Protein AF-A0A524DVN5-F1 (afdb_monomer)

Foldseek 3Di:
DDPQDDLVRVVVLLVVLLVVLVVVLVVLLVVLVPQDLVQAAEDPPLPVLLVVLLVVLVVLLVVLVVLLVPQCLPDDGPSNSVSLNSLSVSLQSLSVSLSSSSRHPPVCNVVSSVSSSVSSVVSSVVSVVSSVVSSVVVVVVPD

pLDDT: mean 84.51, std 12.03, range [37.34, 96.31]

Secondary structure (DSSP, 8-state):
-PPPPPHHHHHHHHHHHHHHHHHHHHHHHHHHHHS-GGGS---S-HHHHHHHHHHHHHHHHHHHHHHIIIIITT--THHHHHHHHHHHHHHHHHHHHHHHHHHH-TTTHHHHHHHHHHHHHHHHHHHHHHHHHHHHHHHHHH-

Radius of gyration: 17.84 Å; Cα contacts (8 Å, |Δi|>4): 156; chains: 1; bounding box: 49×26×55 Å

Mean predicted aligned error: 6.56 Å

Solvent-accessible surface area (backbone atoms only — not comparable to full-atom values): 7676 Å² total; per-residue (Å²): 135,81,78,82,72,53,67,70,56,46,54,53,52,50,50,51,51,51,52,52,56,58,56,46,53,59,52,54,51,54,52,54,70,68,56,56,80,86,72,36,48,84,58,96,57,32,65,64,54,44,64,56,45,57,64,45,31,64,47,33,47,52,48,41,53,51,46,41,68,72,46,49,76,77,40,59,72,76,47,39,54,57,49,50,52,51,37,51,52,40,13,46,44,18,42,54,46,13,44,53,28,51,43,36,18,83,86,54,19,69,58,37,38,51,48,11,50,51,45,17,51,52,26,43,53,52,48,52,52,56,50,51,54,51,52,53,53,52,53,72,74,77,108

Sequence (143 aa):
MGSAMSESEISRKVRYLEVFFFLYLPIIFLFILSIPEEDVIRTTSPTLFSLVLIPLMPFELFLIYVFKRMLLEDAEGRNIIGVAALMYVLAVAPSIYAFLISVLDSFMRYAGVTLGFVFSLVGFIYVRISLSEQIQNSELTYG

Structure (mmCIF, N/CA/C/O backbone):
data_AF-A0A524DVN5-F1
#
_entry.id   AF-A0A524DVN5-F1
#
loop_
_atom_site.group_PDB
_atom_site.id
_atom_site.type_symbol
_atom_site.label_atom_id
_atom_site.label_alt_id
_atom_site.label_comp_id
_atom_site.label_asym_id
_atom_site.label_entity_id
_atom_site.label_seq_id
_atom_site.pdbx_PDB_ins_code
_atom_site.Cartn_x
_atom_site.Cartn_y
_atom_site.Cartn_z
_atom_site.occupancy
_atom_site.B_iso_or_equiv
_atom_site.auth_seq_id
_atom_site.auth_comp_id
_atom_site.auth_asym_id
_atom_site.auth_atom_id
_atom_site.pdbx_PDB_model_num
ATOM 1 N N . MET A 1 1 ? -33.855 -3.288 9.981 1.00 37.34 1 MET A N 1
ATOM 2 C CA . MET A 1 1 ? -33.040 -3.012 11.184 1.00 37.34 1 MET A CA 1
ATOM 3 C C . MET A 1 1 ? -31.808 -3.899 11.113 1.00 37.34 1 MET A C 1
ATOM 5 O O . MET A 1 1 ? -31.936 -5.103 11.275 1.00 37.34 1 MET A O 1
ATOM 9 N N . GLY A 1 2 ? -30.653 -3.355 10.722 1.00 45.72 2 GLY A N 1
ATOM 10 C CA . GLY A 1 2 ? -29.409 -4.131 10.692 1.00 45.72 2 GLY A CA 1
ATOM 11 C C . GLY A 1 2 ? -28.873 -4.267 12.112 1.00 45.72 2 GLY A C 1
ATOM 12 O O . GLY A 1 2 ? -28.731 -3.249 12.780 1.00 45.72 2 GLY A O 1
ATOM 13 N N . SER A 1 3 ? -28.602 -5.490 12.576 1.00 50.72 3 SER A N 1
ATOM 14 C CA . SER A 1 3 ? -27.997 -5.724 13.892 1.00 50.72 3 SER A CA 1
ATOM 15 C C . SER A 1 3 ? -26.713 -4.905 14.030 1.00 50.72 3 SER A C 1
ATOM 17 O O . SER A 1 3 ? -25.856 -4.937 13.142 1.00 50.72 3 SER A O 1
ATOM 19 N N . ALA A 1 4 ? -26.576 -4.126 15.102 1.00 60.09 4 ALA A N 1
ATOM 20 C CA . ALA A 1 4 ? -25.291 -3.518 15.423 1.00 60.09 4 ALA A CA 1
ATOM 21 C C . ALA A 1 4 ? -24.262 -4.657 15.521 1.00 60.09 4 ALA A C 1
ATOM 23 O O . ALA A 1 4 ? -24.501 -5.656 16.196 1.00 60.09 4 ALA A O 1
ATOM 24 N N . MET A 1 5 ? -23.200 -4.568 14.722 1.00 67.56 5 MET A N 1
ATOM 25 C CA . MET A 1 5 ? -22.163 -5.598 14.673 1.00 67.56 5 MET A CA 1
ATOM 26 C C . MET A 1 5 ? -21.371 -5.512 15.978 1.00 67.56 5 MET A C 1
ATOM 28 O O . MET A 1 5 ? -21.065 -4.395 16.395 1.00 67.56 5 MET A O 1
ATOM 32 N N . SER A 1 6 ? -21.053 -6.637 16.622 1.00 76.56 6 SER A N 1
ATOM 33 C CA . SER A 1 6 ? -20.298 -6.575 17.879 1.00 76.56 6 SER A CA 1
ATOM 34 C C . SER A 1 6 ? -18.859 -6.111 17.626 1.00 76.56 6 SER A C 1
ATOM 36 O O . SER A 1 6 ? -18.289 -6.357 16.560 1.00 76.56 6 SER A O 1
ATOM 38 N N . GLU A 1 7 ? -18.234 -5.472 18.613 1.00 73.31 7 GLU A N 1
ATOM 39 C CA . GLU A 1 7 ? -16.836 -5.015 18.523 1.00 73.31 7 GLU A CA 1
ATOM 40 C C . GLU A 1 7 ? -15.866 -6.165 18.219 1.00 73.31 7 GLU A C 1
ATOM 42 O O . GLU A 1 7 ? -14.973 -6.043 17.377 1.00 73.31 7 GLU A O 1
ATOM 47 N N . SER A 1 8 ? -16.123 -7.342 18.795 1.00 79.00 8 SER A N 1
ATOM 48 C CA . SER A 1 8 ? -15.383 -8.571 18.495 1.00 79.00 8 SER A CA 1
ATOM 49 C C . SER A 1 8 ? -15.484 -8.992 17.021 1.00 79.00 8 SER A C 1
ATOM 51 O O . SER A 1 8 ? -14.515 -9.498 16.448 1.00 79.00 8 SER A O 1
ATOM 53 N N . GLU A 1 9 ? -16.623 -8.753 16.363 1.00 83.25 9 GLU A N 1
ATOM 54 C CA . GLU A 1 9 ? -16.785 -9.000 14.930 1.00 83.25 9 GLU A CA 1
ATOM 55 C C . GLU A 1 9 ? -16.057 -7.957 14.076 1.00 83.25 9 GLU A C 1
ATOM 57 O O . GLU A 1 9 ? -15.528 -8.317 13.019 1.00 83.25 9 GLU A O 1
ATOM 62 N N . ILE A 1 10 ? -16.005 -6.694 14.515 1.00 81.38 10 ILE A N 1
ATOM 63 C CA . ILE A 1 10 ? -15.261 -5.616 13.841 1.00 81.38 10 ILE A CA 1
ATOM 64 C C . ILE A 1 10 ? -13.767 -5.930 13.873 1.00 81.38 10 ILE A C 1
ATOM 66 O O . ILE A 1 10 ? -13.145 -6.024 12.815 1.00 81.38 10 ILE A O 1
ATOM 70 N N . SER A 1 11 ? -13.222 -6.194 15.063 1.00 84.19 11 SER A N 1
ATOM 71 C CA . SER A 1 11 ? -11.811 -6.537 15.264 1.00 84.19 11 SER A CA 1
ATOM 72 C C . SER A 1 11 ? -11.397 -7.752 14.427 1.00 84.19 11 SER A C 1
ATOM 74 O O . SER A 1 11 ? -10.399 -7.718 13.701 1.00 84.19 11 SER A O 1
ATOM 76 N N . ARG A 1 12 ? -12.226 -8.808 14.402 1.00 87.75 12 ARG A N 1
ATOM 77 C CA . ARG A 1 12 ? -11.975 -9.993 13.569 1.00 87.75 12 ARG A CA 1
ATOM 78 C C . ARG A 1 12 ? -11.929 -9.660 12.073 1.00 87.75 12 ARG A C 1
ATOM 80 O O . ARG A 1 12 ? -11.050 -10.156 11.372 1.00 87.75 12 ARG A O 1
ATOM 87 N N . LYS A 1 13 ? -12.856 -8.839 11.569 1.00 88.44 13 LYS A N 1
ATOM 88 C CA . LYS A 1 13 ? -12.882 -8.449 10.148 1.00 88.44 13 LYS A CA 1
ATOM 89 C C . LYS A 1 13 ? -11.702 -7.559 9.768 1.00 88.44 13 LYS A C 1
ATOM 91 O O . LYS A 1 13 ? -11.114 -7.782 8.714 1.00 88.44 13 LYS A O 1
ATOM 96 N N . VAL A 1 14 ? -11.327 -6.610 10.625 1.00 87.75 14 VAL A N 1
ATOM 97 C CA . VAL A 1 14 ? -10.130 -5.779 10.424 1.00 87.75 14 VAL A CA 1
ATOM 98 C C . VAL A 1 14 ? -8.879 -6.654 10.368 1.00 87.75 14 VAL A C 1
ATOM 100 O O . VAL A 1 14 ? -8.084 -6.515 9.443 1.00 87.75 14 VAL A O 1
ATOM 103 N N . ARG A 1 15 ? -8.755 -7.640 11.264 1.00 89.81 15 ARG A N 1
ATOM 104 C CA . ARG A 1 15 ? -7.645 -8.602 11.237 1.00 89.81 15 ARG A CA 1
ATOM 105 C C . ARG A 1 15 ? -7.614 -9.438 9.953 1.00 89.81 15 ARG A C 1
ATOM 107 O O . ARG A 1 15 ? -6.536 -9.717 9.440 1.00 89.81 15 ARG A O 1
ATOM 114 N N . TYR A 1 16 ? -8.765 -9.834 9.404 1.00 91.75 16 TYR A N 1
ATOM 115 C CA . TYR A 1 16 ? -8.789 -10.524 8.108 1.00 91.75 16 TYR A CA 1
ATOM 116 C C . TYR A 1 16 ? -8.311 -9.635 6.957 1.00 91.75 16 TYR A C 1
ATOM 118 O O . TYR A 1 16 ? -7.577 -10.125 6.101 1.00 91.75 16 TYR A O 1
ATOM 126 N N . LEU A 1 17 ? -8.680 -8.349 6.947 1.00 90.88 17 LEU A N 1
ATOM 127 C CA . LEU A 1 17 ? -8.151 -7.390 5.972 1.00 90.88 17 LEU A CA 1
ATOM 128 C C . LEU A 1 17 ? -6.634 -7.252 6.124 1.00 90.88 17 LEU A C 1
ATOM 130 O O . LEU A 1 17 ? -5.914 -7.398 5.141 1.00 90.88 17 LEU A O 1
ATOM 134 N N . GLU A 1 18 ? -6.147 -7.059 7.351 1.00 90.19 18 GLU A N 1
ATOM 135 C CA . GLU A 1 18 ? -4.716 -6.965 7.648 1.00 90.19 18 GLU A CA 1
ATOM 136 C C . GLU A 1 18 ? -3.950 -8.168 7.085 1.00 90.19 18 GLU A C 1
ATOM 138 O O . GLU A 1 18 ? -2.992 -7.993 6.336 1.00 90.19 18 GLU A O 1
ATOM 143 N N . VAL A 1 19 ? -4.401 -9.391 7.380 1.00 93.00 19 VAL A N 1
ATOM 144 C CA . VAL A 1 19 ? -3.759 -10.620 6.891 1.00 93.00 19 VAL A CA 1
ATOM 145 C C . VAL A 1 19 ? -3.822 -10.719 5.367 1.00 93.00 19 VAL A C 1
ATOM 147 O O . VAL A 1 19 ? -2.825 -11.069 4.740 1.00 93.00 19 VAL A O 1
ATOM 150 N N . PHE A 1 20 ? -4.965 -10.399 4.756 1.00 92.25 20 PHE A N 1
ATOM 151 C CA . PHE A 1 20 ? -5.124 -10.440 3.303 1.00 92.25 20 PHE A CA 1
ATOM 152 C C . PHE A 1 20 ? -4.129 -9.507 2.599 1.00 92.25 20 PHE A C 1
ATOM 154 O O . PHE A 1 20 ? -3.383 -9.944 1.722 1.00 92.25 20 PHE A O 1
ATOM 161 N N . PHE A 1 2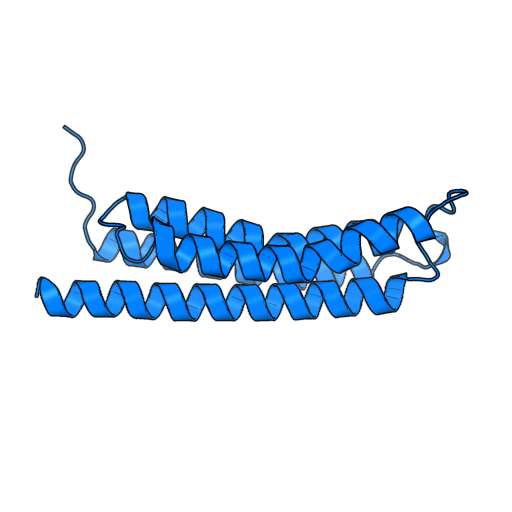1 ? -4.065 -8.242 3.018 1.00 90.06 21 PHE A N 1
ATOM 162 C CA . PHE A 1 21 ? -3.162 -7.259 2.417 1.00 90.06 21 PHE A CA 1
ATOM 163 C C . PHE A 1 21 ? -1.691 -7.515 2.776 1.00 90.06 21 PHE A C 1
ATOM 165 O O . PHE A 1 21 ? -0.810 -7.272 1.950 1.00 90.06 21 PHE A O 1
ATOM 172 N N . PHE A 1 22 ? -1.416 -8.081 3.956 1.00 90.38 22 PHE A N 1
ATOM 173 C CA . PHE A 1 22 ? -0.075 -8.528 4.327 1.00 90.38 22 PHE A CA 1
ATOM 174 C C . PHE A 1 22 ? 0.428 -9.647 3.419 1.00 90.38 22 PHE A C 1
ATOM 176 O O . PHE A 1 22 ? 1.587 -9.621 3.029 1.00 90.38 22 PHE A O 1
ATOM 183 N N . LEU A 1 23 ? -0.423 -10.619 3.071 1.00 91.00 23 LEU A N 1
ATOM 184 C CA . LEU A 1 23 ? -0.066 -11.707 2.155 1.00 91.00 23 LEU A CA 1
ATOM 185 C C . LEU A 1 23 ? 0.035 -11.231 0.704 1.00 91.00 23 LEU A C 1
ATOM 187 O O . LEU A 1 23 ? 0.873 -11.730 -0.043 1.00 91.00 23 LEU A O 1
ATOM 191 N N . TYR A 1 24 ? -0.777 -10.251 0.308 1.00 89.94 24 TYR A N 1
ATOM 192 C CA . TYR A 1 24 ? -0.736 -9.673 -1.034 1.00 89.94 24 TYR A CA 1
ATOM 193 C C . TYR A 1 24 ? 0.638 -9.071 -1.371 1.00 89.94 24 TYR A C 1
ATOM 195 O O . TYR A 1 24 ? 1.176 -9.331 -2.447 1.00 89.94 24 TYR A O 1
ATOM 203 N N . LEU A 1 25 ? 1.233 -8.312 -0.444 1.00 87.88 25 LEU A N 1
ATOM 204 C CA . LEU A 1 25 ? 2.504 -7.607 -0.649 1.00 87.88 25 LEU A CA 1
ATOM 205 C C . LEU A 1 25 ? 3.694 -8.491 -1.073 1.00 87.88 25 LEU A C 1
ATOM 207 O O . LEU A 1 25 ? 4.317 -8.194 -2.095 1.00 87.88 25 LEU A O 1
ATOM 211 N N . PRO A 1 26 ? 4.046 -9.571 -0.352 1.00 87.50 26 PRO A N 1
ATOM 212 C CA . PRO A 1 26 ? 5.117 -10.460 -0.771 1.00 87.50 26 PRO A CA 1
ATOM 213 C C . PRO A 1 26 ? 4.757 -11.210 -2.055 1.00 87.50 26 PRO A C 1
ATOM 215 O O . PRO A 1 26 ? 5.641 -11.425 -2.875 1.00 87.50 26 PRO A O 1
ATOM 218 N N . ILE A 1 27 ? 3.485 -11.567 -2.278 1.00 89.69 27 ILE A N 1
ATOM 219 C CA . ILE A 1 27 ? 3.064 -12.262 -3.505 1.00 89.69 27 ILE A CA 1
ATOM 220 C C . ILE A 1 27 ? 3.308 -11.384 -4.734 1.00 89.69 27 ILE A C 1
ATOM 222 O O . ILE A 1 27 ? 3.947 -11.837 -5.685 1.00 89.69 27 ILE A O 1
ATOM 226 N N . ILE A 1 28 ? 2.854 -10.126 -4.717 1.00 88.62 28 ILE A N 1
ATOM 227 C CA . ILE A 1 28 ? 3.063 -9.225 -5.857 1.00 88.62 28 ILE A CA 1
ATOM 228 C C . ILE A 1 28 ? 4.545 -8.905 -6.056 1.00 88.62 28 ILE A C 1
ATOM 230 O O . ILE A 1 28 ? 5.016 -8.853 -7.188 1.00 88.62 28 ILE A O 1
ATOM 234 N N . PHE A 1 29 ? 5.310 -8.769 -4.972 1.00 86.88 29 PHE A N 1
ATOM 235 C CA . PHE A 1 29 ? 6.745 -8.522 -5.064 1.00 86.88 29 PHE A CA 1
ATOM 236 C C . PHE A 1 29 ? 7.505 -9.711 -5.671 1.00 86.88 29 PHE A C 1
ATOM 238 O O . PHE A 1 29 ? 8.326 -9.526 -6.567 1.00 86.88 29 PHE A O 1
ATOM 245 N N . LEU A 1 30 ? 7.195 -10.940 -5.249 1.00 88.75 30 LEU A N 1
ATOM 246 C CA . LEU A 1 30 ? 7.760 -12.152 -5.848 1.00 88.75 30 LEU A CA 1
ATOM 247 C C . LEU A 1 30 ? 7.389 -12.270 -7.329 1.00 88.75 30 LEU A C 1
ATOM 249 O O . LEU A 1 30 ? 8.236 -12.636 -8.143 1.00 88.75 30 LEU A O 1
ATOM 253 N N . PHE A 1 31 ? 6.157 -11.904 -7.691 1.00 88.19 31 PHE A N 1
ATOM 254 C CA . PHE A 1 31 ? 5.729 -11.869 -9.086 1.00 88.19 31 PHE A CA 1
ATOM 255 C C . PHE A 1 31 ? 6.557 -10.869 -9.905 1.00 88.19 31 PHE A C 1
ATOM 257 O O . PHE A 1 31 ? 7.085 -11.236 -10.949 1.00 88.19 31 PHE A O 1
ATOM 264 N N . ILE A 1 32 ? 6.769 -9.649 -9.401 1.00 86.69 32 ILE A N 1
ATOM 265 C CA . ILE A 1 32 ? 7.608 -8.622 -10.044 1.00 86.69 32 ILE A CA 1
ATOM 266 C C . ILE A 1 32 ? 9.043 -9.114 -10.290 1.00 86.69 32 ILE A C 1
ATOM 268 O O . ILE A 1 32 ? 9.619 -8.855 -11.352 1.00 86.69 32 ILE A O 1
ATOM 272 N N . LEU A 1 33 ? 9.633 -9.809 -9.314 1.00 84.81 33 LEU A N 1
ATOM 273 C CA . LEU A 1 33 ? 10.990 -10.353 -9.426 1.00 84.81 33 LEU A CA 1
ATOM 274 C C . LEU A 1 33 ? 11.087 -11.516 -10.419 1.00 84.81 33 LEU A C 1
ATOM 276 O O . LEU A 1 33 ? 12.160 -11.754 -10.964 1.00 84.81 33 LEU A O 1
ATOM 280 N N . SER A 1 34 ? 9.982 -12.221 -10.668 1.00 87.19 34 SER A N 1
ATOM 281 C CA . SER A 1 34 ? 9.940 -13.340 -11.614 1.00 87.19 34 SER A CA 1
ATOM 282 C C . SER A 1 34 ? 9.937 -12.914 -13.086 1.00 87.19 34 SER A C 1
ATOM 284 O O . SER A 1 34 ? 10.151 -13.755 -13.953 1.00 87.19 34 SER A O 1
ATOM 286 N N . ILE A 1 35 ? 9.718 -11.626 -13.375 1.00 83.88 35 ILE A N 1
ATOM 287 C CA . ILE A 1 35 ? 9.654 -11.094 -14.743 1.00 83.88 35 ILE A CA 1
ATOM 288 C C . ILE A 1 35 ? 11.086 -10.919 -15.270 1.00 83.88 35 ILE A C 1
ATOM 290 O O . ILE A 1 35 ? 11.809 -10.056 -14.761 1.00 83.88 35 ILE A O 1
ATOM 294 N N . PRO A 1 36 ? 11.545 -11.679 -16.272 1.00 80.50 36 PRO A N 1
ATOM 295 C CA . PRO A 1 36 ? 12.885 -11.486 -16.810 1.00 80.50 36 PRO A CA 1
ATOM 296 C C . PRO A 1 36 ? 12.976 -10.136 -17.546 1.00 80.50 36 PRO A C 1
ATOM 298 O O . PRO A 1 36 ? 11.979 -9.575 -17.996 1.00 80.50 36 PRO A O 1
ATOM 301 N N . GLU A 1 37 ? 14.172 -9.547 -17.627 1.00 72.56 37 GLU A N 1
ATOM 302 C CA . GLU A 1 37 ? 14.358 -8.227 -18.264 1.00 72.56 37 GLU A CA 1
ATOM 303 C C . GLU A 1 37 ? 14.017 -8.216 -19.761 1.00 72.56 37 GLU A C 1
ATOM 305 O O . GLU A 1 37 ? 13.675 -7.170 -20.314 1.00 72.56 37 GLU A O 1
ATOM 310 N N . GLU A 1 38 ? 14.102 -9.372 -20.411 1.00 75.38 38 GLU A N 1
ATOM 311 C CA . GLU A 1 38 ? 13.768 -9.555 -21.824 1.00 75.38 38 GLU A CA 1
ATOM 312 C C . GLU A 1 38 ? 12.268 -9.413 -22.120 1.00 75.38 38 GLU A C 1
ATOM 314 O O . GLU A 1 38 ? 11.913 -8.982 -23.216 1.00 75.38 38 GLU A O 1
ATOM 319 N N . ASP A 1 39 ? 11.411 -9.650 -21.123 1.00 73.00 39 ASP A N 1
ATOM 320 C CA . ASP A 1 39 ? 9.950 -9.548 -21.234 1.00 73.00 39 ASP A CA 1
ATOM 321 C C . ASP A 1 39 ? 9.418 -8.127 -20.963 1.00 73.00 39 ASP A C 1
ATOM 323 O O . ASP A 1 39 ? 8.210 -7.881 -21.000 1.00 73.00 39 ASP A O 1
ATOM 327 N N . VAL A 1 40 ? 10.304 -7.161 -20.691 1.00 74.06 40 VAL A N 1
ATOM 328 C CA . VAL A 1 40 ? 9.922 -5.761 -20.459 1.00 74.06 40 VAL A CA 1
ATOM 329 C C . VAL A 1 40 ? 9.479 -5.122 -21.777 1.00 74.06 40 VAL A C 1
ATOM 331 O O . VAL A 1 40 ? 10.241 -5.047 -22.745 1.00 74.06 40 VAL A O 1
ATOM 334 N N . ILE A 1 41 ? 8.249 -4.601 -21.808 1.00 72.00 41 ILE A N 1
ATOM 335 C CA . ILE A 1 41 ? 7.673 -3.959 -22.992 1.00 72.00 41 ILE A CA 1
ATOM 336 C C . ILE A 1 41 ? 8.397 -2.633 -23.228 1.00 72.00 41 ILE A C 1
ATOM 338 O O . ILE A 1 41 ? 8.120 -1.621 -22.586 1.00 72.00 41 ILE A O 1
ATOM 342 N N . ARG A 1 42 ? 9.312 -2.613 -24.200 1.00 63.16 42 ARG A N 1
ATOM 343 C CA . ARG A 1 42 ? 10.041 -1.402 -24.596 1.00 63.16 42 ARG A CA 1
ATOM 344 C C . ARG A 1 42 ? 9.133 -0.483 -25.411 1.00 63.16 42 ARG A C 1
ATOM 346 O O . ARG A 1 42 ? 9.129 -0.520 -26.639 1.00 63.16 42 ARG A O 1
ATOM 353 N N . THR A 1 43 ? 8.334 0.331 -24.727 1.00 61.12 43 THR A N 1
ATOM 354 C CA . THR A 1 43 ? 7.601 1.431 -25.373 1.00 61.12 43 THR A CA 1
ATOM 355 C C . THR A 1 43 ? 8.536 2.616 -25.635 1.00 61.12 43 THR A C 1
ATOM 357 O O . THR A 1 43 ? 9.655 2.665 -25.132 1.00 61.12 43 THR A O 1
ATOM 360 N N . THR A 1 44 ? 8.110 3.573 -26.456 1.00 54.84 44 THR A N 1
ATOM 361 C CA . THR A 1 44 ? 8.918 4.739 -26.858 1.00 54.84 44 THR A CA 1
ATOM 362 C C . THR A 1 44 ? 8.927 5.869 -25.817 1.00 54.84 44 THR A C 1
ATOM 364 O O . THR A 1 44 ? 9.724 6.794 -25.945 1.00 54.84 44 THR A O 1
ATOM 367 N N . SER A 1 45 ? 8.095 5.797 -24.765 1.00 64.94 45 SER A N 1
ATOM 368 C CA . SER A 1 45 ? 8.091 6.757 -23.643 1.00 64.94 45 SER A CA 1
ATOM 369 C C . SER A 1 45 ? 7.949 6.141 -22.227 1.00 64.94 45 SER A C 1
ATOM 371 O O . SER A 1 45 ? 7.186 6.681 -21.418 1.00 64.94 45 SER A O 1
ATOM 373 N N . PRO A 1 46 ? 8.654 5.050 -21.865 1.00 66.06 46 PRO A N 1
ATOM 374 C CA . PRO A 1 46 ? 8.501 4.391 -20.562 1.00 66.06 46 PRO A CA 1
ATOM 375 C C . PRO A 1 46 ? 8.839 5.315 -19.392 1.00 66.06 46 PRO A C 1
ATOM 377 O O . PRO A 1 46 ? 8.183 5.316 -18.355 1.00 66.06 46 PRO A O 1
ATOM 380 N N . THR A 1 47 ? 9.829 6.179 -19.609 1.00 76.31 47 THR A N 1
ATOM 381 C CA . THR A 1 47 ? 10.375 7.065 -18.585 1.00 76.31 47 THR A CA 1
ATOM 382 C C . THR A 1 47 ? 9.368 8.122 -18.142 1.00 76.31 47 THR A C 1
ATOM 384 O O . THR A 1 47 ? 9.292 8.425 -16.956 1.00 76.31 47 THR A O 1
ATOM 387 N N . LEU A 1 48 ? 8.539 8.650 -19.053 1.00 81.50 48 LEU A N 1
ATOM 388 C CA . LEU A 1 48 ? 7.482 9.605 -18.689 1.00 81.50 48 LEU A CA 1
ATOM 389 C C . LEU A 1 48 ? 6.413 8.952 -17.809 1.00 81.50 48 LEU A C 1
ATOM 391 O O . LEU A 1 48 ? 5.925 9.579 -16.874 1.00 81.50 48 LEU A O 1
ATOM 395 N N . PHE A 1 49 ? 6.082 7.689 -18.077 1.00 83.06 49 PHE A N 1
ATOM 396 C CA . PHE A 1 49 ? 5.116 6.938 -17.283 1.00 83.06 49 PHE A CA 1
ATOM 397 C C . PHE A 1 49 ? 5.628 6.704 -15.853 1.00 83.06 49 PHE A C 1
ATOM 399 O O . PHE A 1 49 ? 4.939 7.028 -14.884 1.00 83.06 49 PHE A O 1
ATOM 406 N N . SER A 1 50 ? 6.875 6.250 -15.708 1.00 87.06 50 SER A N 1
ATOM 407 C CA . SER A 1 50 ? 7.522 6.076 -14.401 1.00 87.06 50 SER A CA 1
ATOM 408 C C . SER A 1 50 ? 7.644 7.388 -13.621 1.00 87.06 50 SER A C 1
ATOM 410 O O . SER A 1 50 ? 7.429 7.406 -12.409 1.00 87.06 50 SER A O 1
ATOM 412 N N . LEU A 1 51 ? 7.934 8.501 -14.304 1.00 87.75 51 LEU A N 1
ATOM 413 C CA . LEU A 1 51 ? 8.009 9.832 -13.690 1.00 87.75 51 LEU A CA 1
ATOM 414 C C . LEU A 1 51 ? 6.666 10.322 -13.134 1.00 87.75 51 LEU A C 1
ATOM 416 O O . LEU A 1 51 ? 6.670 11.155 -12.233 1.00 87.75 51 LEU A O 1
ATOM 420 N N . VAL A 1 52 ? 5.537 9.810 -13.632 1.00 90.69 52 VAL A N 1
ATOM 421 C CA . VAL A 1 52 ? 4.207 10.091 -13.071 1.00 90.69 52 VAL A CA 1
ATOM 422 C C . VAL A 1 52 ? 3.896 9.157 -11.905 1.00 90.69 52 VAL A C 1
ATOM 424 O O . VAL A 1 52 ? 3.404 9.609 -10.875 1.00 90.69 52 VAL A O 1
ATOM 427 N N . LEU A 1 53 ? 4.204 7.865 -12.032 1.00 92.75 53 LEU A N 1
ATOM 428 C CA . LEU A 1 53 ? 3.861 6.875 -11.010 1.00 92.75 53 LEU A CA 1
ATOM 429 C C . LEU A 1 53 ? 4.697 6.985 -9.731 1.00 92.75 53 LEU A C 1
ATOM 431 O O . LEU A 1 53 ? 4.170 6.773 -8.641 1.00 92.75 53 LEU A O 1
ATOM 435 N N . ILE A 1 54 ? 5.985 7.321 -9.835 1.00 92.25 54 ILE A N 1
ATOM 436 C CA . ILE A 1 54 ? 6.866 7.407 -8.661 1.00 92.25 54 ILE A CA 1
ATOM 437 C C . ILE A 1 54 ? 6.378 8.478 -7.665 1.00 92.25 54 ILE A C 1
ATOM 439 O O . ILE A 1 54 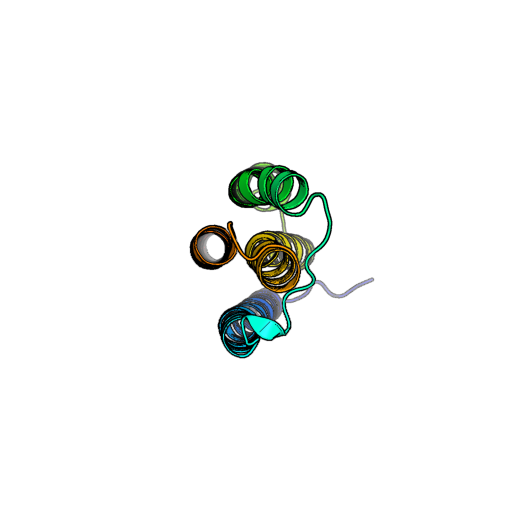? 6.263 8.152 -6.485 1.00 92.25 54 ILE A O 1
ATOM 443 N N . PRO A 1 55 ? 6.028 9.713 -8.082 1.00 93.88 55 PRO A N 1
ATOM 444 C CA . PRO A 1 55 ? 5.437 10.709 -7.185 1.00 93.88 55 PRO A CA 1
ATOM 445 C C . PRO A 1 55 ? 4.072 10.325 -6.604 1.00 93.88 55 PRO A C 1
ATOM 447 O O . PRO A 1 55 ? 3.720 10.821 -5.534 1.00 93.88 55 PRO A O 1
ATOM 450 N N . LEU A 1 56 ? 3.305 9.445 -7.260 1.00 95.19 56 LEU A N 1
ATOM 451 C CA . LEU A 1 56 ? 2.036 8.971 -6.704 1.00 95.19 56 LEU A CA 1
ATOM 452 C C . LEU A 1 56 ? 2.249 8.066 -5.485 1.00 95.19 56 LEU A C 1
ATOM 454 O O . LEU A 1 56 ? 1.442 8.103 -4.567 1.00 95.19 56 LEU A O 1
ATOM 458 N N . MET A 1 57 ? 3.359 7.326 -5.398 1.00 95.38 57 MET A N 1
ATOM 459 C CA . MET A 1 57 ? 3.646 6.448 -4.252 1.00 95.38 57 MET A CA 1
ATOM 460 C C . MET A 1 57 ? 3.629 7.172 -2.883 1.00 95.38 57 MET A C 1
ATOM 462 O O . MET A 1 57 ? 2.908 6.720 -1.992 1.00 95.38 57 MET A O 1
ATOM 466 N N . PRO A 1 58 ? 4.355 8.293 -2.668 1.00 94.06 58 PRO A N 1
ATOM 467 C CA . PRO A 1 58 ? 4.239 9.066 -1.431 1.00 94.06 58 PRO A CA 1
ATOM 468 C C . PRO A 1 58 ? 2.897 9.800 -1.307 1.00 94.06 58 PRO A C 1
ATOM 470 O O . PRO A 1 58 ? 2.460 10.077 -0.190 1.00 94.06 58 PRO A O 1
ATOM 473 N N . PHE A 1 59 ? 2.226 10.107 -2.422 1.00 95.31 59 PHE A N 1
ATOM 474 C CA . PHE A 1 59 ? 0.893 10.707 -2.389 1.00 95.31 59 PHE A CA 1
ATOM 475 C C . PHE A 1 59 ? -0.150 9.748 -1.796 1.00 95.31 59 PHE A C 1
ATOM 477 O O . PHE A 1 59 ? -0.977 10.185 -1.000 1.00 95.31 59 PHE A O 1
ATOM 484 N N . GLU A 1 60 ? -0.061 8.443 -2.069 1.00 94.62 60 GLU A N 1
ATOM 485 C CA . GLU A 1 60 ? -0.926 7.443 -1.423 1.00 94.62 60 GLU A CA 1
ATOM 486 C C . GLU A 1 60 ? -0.766 7.454 0.103 1.00 94.62 60 GLU A C 1
ATOM 488 O O . GLU A 1 60 ? -1.755 7.420 0.833 1.00 94.62 60 GLU A O 1
ATOM 493 N N . LEU A 1 61 ? 0.466 7.588 0.615 1.00 93.56 61 LEU A N 1
ATOM 494 C CA . LEU A 1 61 ? 0.694 7.722 2.060 1.00 93.56 61 LEU A CA 1
ATOM 495 C C . LEU A 1 61 ? 0.044 8.979 2.634 1.00 93.56 61 LEU A C 1
ATOM 497 O O . LEU A 1 61 ? -0.537 8.940 3.721 1.00 93.56 61 LEU A O 1
ATOM 501 N N . PHE A 1 62 ? 0.132 10.091 1.905 1.00 94.56 62 PHE A N 1
ATOM 502 C CA . PHE A 1 62 ? -0.541 11.323 2.293 1.00 94.56 62 PHE A CA 1
ATOM 503 C C . PHE A 1 62 ? -2.062 11.135 2.338 1.00 94.56 62 PHE A C 1
ATOM 505 O O . PHE A 1 62 ? -2.701 11.573 3.295 1.00 94.56 62 PHE A O 1
ATOM 512 N N . LEU A 1 63 ? -2.647 10.429 1.368 1.00 94.94 63 LEU A N 1
ATOM 513 C CA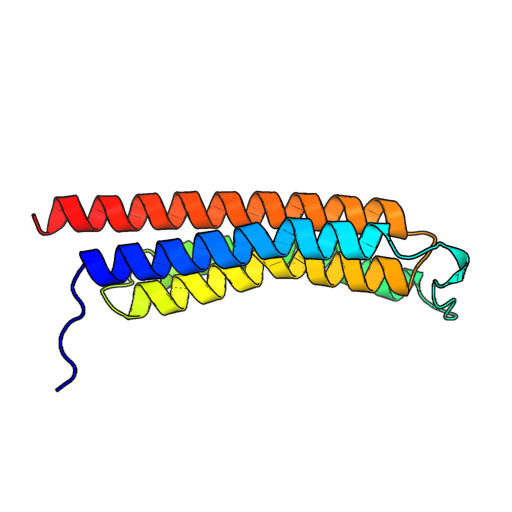 . LEU A 1 63 ? -4.071 10.105 1.393 1.00 94.94 63 LEU A CA 1
ATOM 514 C C . LEU A 1 63 ? -4.432 9.241 2.600 1.00 94.94 63 LEU A C 1
ATOM 516 O O . LEU A 1 63 ? -5.396 9.565 3.286 1.00 94.94 63 LEU A O 1
ATOM 520 N N . ILE A 1 64 ? -3.654 8.203 2.924 1.00 93.94 64 ILE A N 1
ATOM 521 C CA . ILE A 1 64 ? -3.890 7.384 4.126 1.00 93.94 64 ILE A CA 1
ATOM 522 C C . ILE A 1 64 ? -3.918 8.261 5.386 1.00 93.94 64 ILE A C 1
ATOM 524 O O . ILE A 1 64 ? -4.799 8.092 6.230 1.00 93.94 64 ILE A O 1
ATOM 528 N N . TYR A 1 65 ? -2.994 9.219 5.504 1.00 92.69 65 TYR A N 1
ATOM 529 C CA . TYR A 1 65 ? -2.985 10.185 6.605 1.00 92.69 65 TYR A CA 1
ATOM 530 C C . TYR A 1 65 ? -4.267 11.037 6.642 1.00 92.69 65 TYR A C 1
ATOM 532 O O . TYR A 1 65 ? -4.881 11.187 7.699 1.00 92.69 65 TYR A O 1
ATOM 540 N N . VAL A 1 66 ? -4.707 11.563 5.494 1.00 91.69 66 VAL A N 1
ATOM 541 C CA . VAL A 1 66 ? -5.951 12.345 5.392 1.00 91.69 66 VAL A CA 1
ATOM 542 C C . VAL A 1 66 ? -7.166 11.496 5.777 1.00 91.69 66 VAL A C 1
ATOM 544 O O . VAL A 1 66 ? -7.995 11.943 6.566 1.00 91.69 66 VAL A O 1
ATOM 547 N N . PHE A 1 67 ? -7.253 10.260 5.284 1.00 89.88 67 PHE A N 1
ATOM 548 C CA . PHE A 1 67 ? -8.345 9.338 5.594 1.00 89.88 67 PHE A CA 1
ATOM 549 C C . PHE A 1 67 ? -8.376 8.936 7.065 1.00 89.88 67 PHE A C 1
ATOM 551 O O . PHE A 1 67 ? -9.461 8.877 7.642 1.00 89.88 67 PHE A O 1
ATOM 558 N N . LYS A 1 68 ? -7.211 8.732 7.695 1.00 90.00 68 LYS A N 1
ATOM 559 C CA . LYS A 1 68 ? -7.130 8.537 9.147 1.00 90.00 68 LYS A CA 1
ATOM 560 C C . LYS A 1 68 ? -7.823 9.697 9.867 1.00 90.00 68 LYS A C 1
ATOM 562 O O . LYS A 1 68 ? -8.758 9.478 10.628 1.00 90.00 68 LYS A O 1
ATOM 567 N N . ARG A 1 69 ? -7.382 10.923 9.582 1.00 88.25 69 ARG A N 1
ATOM 568 C CA . ARG A 1 69 ? -7.825 12.122 10.299 1.00 88.25 69 ARG A CA 1
ATOM 569 C C . ARG A 1 69 ? -9.285 12.487 10.034 1.00 88.25 69 ARG A C 1
ATOM 571 O O . ARG A 1 69 ? -9.951 13.003 10.913 1.00 88.25 69 ARG A O 1
ATOM 578 N N . MET A 1 70 ? -9.768 12.284 8.810 1.00 87.38 70 MET A N 1
ATOM 579 C CA . MET A 1 70 ? -11.116 12.715 8.424 1.00 87.38 70 MET A CA 1
ATOM 580 C C . MET A 1 70 ? -12.184 11.646 8.619 1.00 87.38 70 MET A C 1
ATOM 582 O O . MET A 1 70 ? -13.345 11.996 8.793 1.00 87.38 70 MET A O 1
ATOM 586 N N . LEU A 1 71 ? -11.828 10.364 8.497 1.00 84.62 71 LEU A N 1
ATOM 587 C CA . LEU A 1 71 ? -12.809 9.281 8.529 1.00 84.62 71 LEU A CA 1
ATOM 588 C C . LEU A 1 71 ? -12.593 8.321 9.687 1.00 84.62 71 LEU A C 1
ATOM 590 O O . LEU A 1 71 ? -13.580 7.867 10.248 1.00 84.62 71 LEU A O 1
ATOM 594 N N . LEU A 1 72 ? -11.349 7.958 10.015 1.00 82.69 72 LEU A N 1
ATOM 595 C CA . LEU A 1 72 ? -11.113 6.912 11.011 1.00 82.69 72 LEU A CA 1
ATOM 596 C C . LEU A 1 72 ? -11.359 7.405 12.439 1.00 82.69 72 LEU A C 1
ATOM 598 O O . LEU A 1 72 ? -11.953 6.665 13.215 1.00 82.69 72 LEU A O 1
ATOM 602 N N . GLU A 1 73 ? -10.936 8.630 12.762 1.00 81.88 73 GLU A N 1
ATOM 603 C CA . GLU A 1 73 ? -11.113 9.227 14.098 1.00 81.88 73 GLU A CA 1
ATOM 604 C C . GLU A 1 73 ? -12.599 9.344 14.489 1.00 81.88 73 GLU A C 1
ATOM 606 O O . GLU A 1 73 ? -12.947 9.061 15.633 1.00 81.88 73 GLU A O 1
ATOM 611 N N . ASP A 1 74 ? -13.473 9.639 13.520 1.00 79.12 74 ASP A N 1
ATOM 612 C CA . ASP A 1 74 ? -14.926 9.780 13.712 1.00 79.12 74 ASP A CA 1
ATOM 613 C C . ASP A 1 74 ? -15.724 8.502 13.362 1.00 79.12 74 ASP A C 1
ATOM 615 O O . ASP A 1 74 ? -16.958 8.488 13.412 1.00 79.12 74 ASP A O 1
ATOM 619 N N . ALA A 1 75 ? -15.062 7.418 12.940 1.00 76.69 75 ALA A N 1
ATOM 620 C CA . ALA A 1 75 ? -15.754 6.204 12.513 1.00 76.69 75 ALA A CA 1
ATOM 621 C C . ALA A 1 75 ? -16.174 5.331 13.699 1.00 76.69 75 ALA A C 1
ATOM 623 O O . ALA A 1 75 ? -15.349 4.897 14.499 1.00 76.69 75 ALA A O 1
ATOM 624 N N . GLU A 1 76 ? -17.449 4.934 13.700 1.00 68.94 76 GLU A N 1
ATOM 625 C CA . GLU A 1 76 ? -17.995 3.943 14.626 1.00 68.94 76 GLU A CA 1
ATOM 626 C C . GLU A 1 76 ? -18.553 2.711 13.894 1.00 68.94 76 GLU A C 1
ATOM 628 O O . GLU A 1 76 ? -19.079 2.768 12.771 1.00 68.94 76 GLU A O 1
ATOM 633 N N . GLY A 1 77 ? -18.453 1.554 14.549 1.00 68.25 77 GLY A N 1
ATOM 634 C CA . GLY A 1 77 ? -19.123 0.331 14.124 1.00 68.25 77 GLY A CA 1
ATOM 635 C C . GLY A 1 77 ? -18.727 -0.146 12.719 1.00 68.25 77 GLY A C 1
ATOM 636 O O . GLY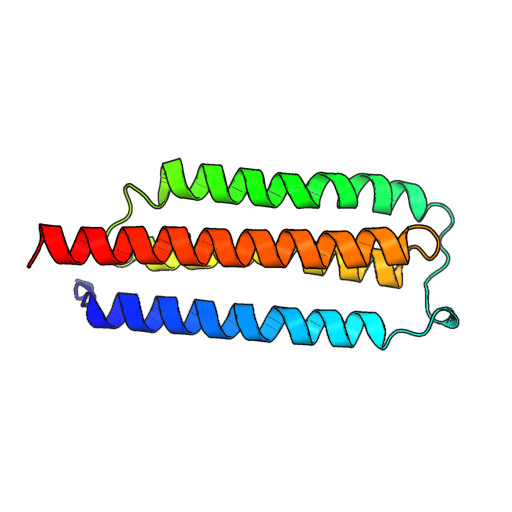 A 1 77 ? -17.568 -0.432 12.417 1.00 68.25 77 GLY A O 1
ATOM 637 N N . ARG A 1 78 ? -19.720 -0.259 11.825 1.00 63.59 78 ARG A N 1
ATOM 638 C CA . ARG A 1 78 ? -19.518 -0.760 10.450 1.00 63.59 78 ARG A CA 1
ATOM 639 C C . ARG A 1 78 ? -18.697 0.189 9.574 1.00 63.59 78 ARG A C 1
ATOM 641 O O . ARG A 1 78 ? -18.125 -0.276 8.589 1.00 63.59 78 ARG A O 1
ATOM 648 N N . ASN A 1 79 ? -18.632 1.477 9.916 1.00 80.81 79 ASN A N 1
ATOM 649 C CA . ASN A 1 79 ? -17.901 2.457 9.117 1.00 80.81 79 ASN A CA 1
ATOM 650 C C . ASN A 1 79 ? -16.380 2.235 9.215 1.00 80.81 79 ASN A C 1
ATOM 652 O O . ASN A 1 79 ? -15.676 2.351 8.216 1.00 80.81 79 ASN A O 1
ATOM 656 N N . ILE A 1 80 ? -15.895 1.764 10.374 1.00 84.50 80 ILE A N 1
ATOM 657 C CA . ILE A 1 80 ? -14.475 1.452 10.616 1.00 84.50 80 ILE A CA 1
ATOM 6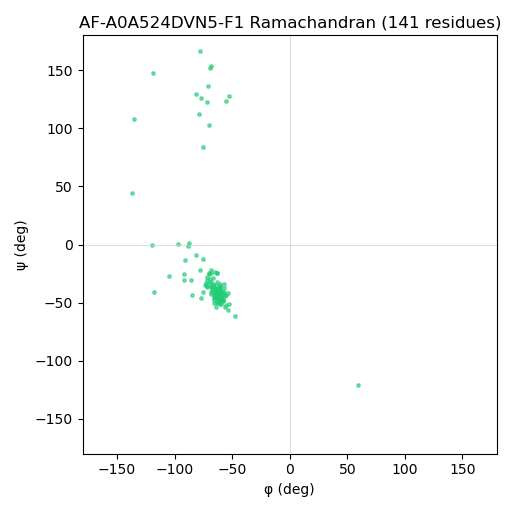58 C C . ILE A 1 80 ? -13.951 0.429 9.603 1.00 84.50 80 ILE A C 1
ATOM 660 O O . ILE A 1 80 ? -12.855 0.585 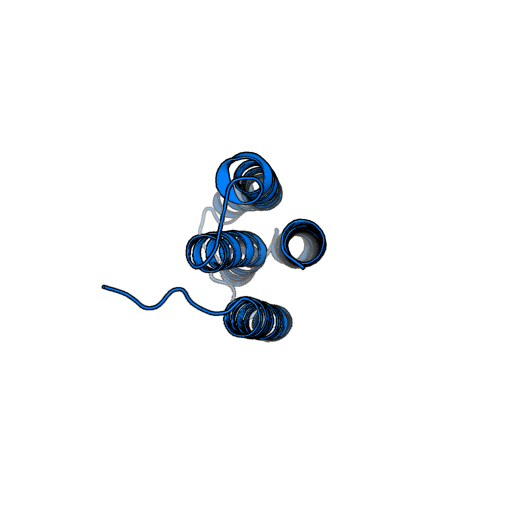9.078 1.00 84.50 80 ILE A O 1
ATOM 664 N N . ILE A 1 81 ? -14.738 -0.602 9.274 1.00 86.56 81 ILE A N 1
ATOM 665 C CA . ILE A 1 81 ? -14.314 -1.648 8.327 1.00 86.56 81 ILE A CA 1
ATOM 666 C C . ILE A 1 81 ? -14.139 -1.075 6.919 1.00 86.56 81 ILE A C 1
ATOM 668 O O . ILE A 1 81 ? -13.186 -1.432 6.229 1.00 86.56 81 ILE A O 1
ATOM 672 N N . GLY A 1 82 ? -15.050 -0.197 6.490 1.00 87.62 82 GLY A N 1
ATOM 673 C CA . GLY A 1 82 ? -14.964 0.458 5.185 1.00 87.62 82 GLY A CA 1
ATOM 674 C C . GLY A 1 82 ? -13.740 1.366 5.089 1.00 87.62 82 GLY A C 1
ATOM 675 O O . GLY A 1 82 ? -12.986 1.280 4.121 1.00 87.62 82 GLY A O 1
ATOM 676 N N . VAL A 1 83 ? -13.502 2.169 6.128 1.00 90.25 83 VAL A N 1
ATOM 677 C CA . VAL A 1 83 ? -12.327 3.047 6.219 1.00 90.25 83 VAL A CA 1
ATOM 678 C C . VAL A 1 83 ? -11.034 2.230 6.261 1.00 90.25 83 VAL A C 1
ATOM 680 O O . VAL A 1 83 ? -10.111 2.515 5.502 1.00 90.25 83 VAL A O 1
ATOM 683 N N . ALA A 1 84 ? -10.987 1.158 7.056 1.00 91.31 84 ALA A N 1
ATOM 684 C CA . ALA A 1 84 ? -9.853 0.239 7.115 1.00 91.31 84 ALA A CA 1
ATOM 685 C C . ALA A 1 84 ? -9.545 -0.374 5.744 1.00 91.31 84 ALA A C 1
ATOM 687 O O . ALA A 1 84 ? -8.396 -0.362 5.306 1.00 91.31 84 ALA A O 1
ATOM 688 N N . ALA A 1 85 ? -10.565 -0.879 5.042 1.00 91.81 85 ALA A N 1
ATOM 689 C CA . ALA A 1 85 ? -10.398 -1.448 3.709 1.00 91.81 85 ALA A CA 1
ATOM 690 C C . ALA A 1 85 ? -9.841 -0.413 2.721 1.00 91.81 85 ALA A C 1
ATOM 692 O O . ALA A 1 85 ? -8.893 -0.714 2.001 1.00 91.81 85 ALA A O 1
ATOM 693 N N . LEU A 1 86 ? -10.377 0.811 2.724 1.00 93.81 86 LEU A N 1
ATOM 694 C CA . LEU A 1 86 ? -9.895 1.893 1.868 1.00 93.81 86 LEU A CA 1
ATOM 695 C C . LEU A 1 86 ? -8.430 2.239 2.162 1.00 93.81 86 LEU A C 1
ATOM 697 O O . LEU A 1 86 ? -7.617 2.320 1.245 1.00 93.81 86 LEU A O 1
ATOM 701 N N . MET A 1 87 ? -8.079 2.386 3.439 1.00 95.31 87 MET A N 1
ATOM 702 C CA . MET A 1 87 ? -6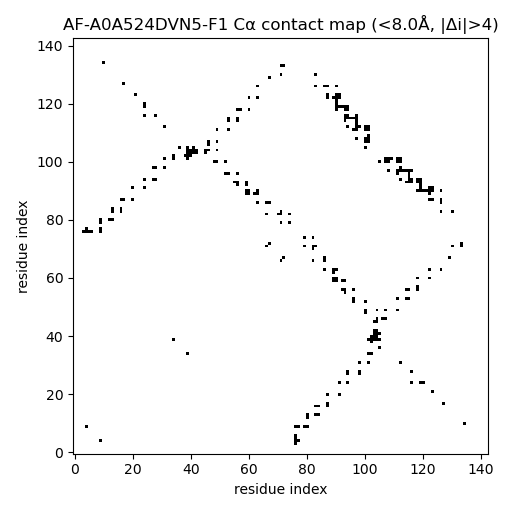.712 2.678 3.866 1.00 95.31 87 MET A CA 1
ATOM 703 C C . MET A 1 87 ? -5.735 1.567 3.457 1.00 95.31 87 MET A C 1
ATOM 705 O O . MET A 1 87 ? -4.644 1.864 2.974 1.00 95.31 87 MET A O 1
ATOM 709 N N . TYR A 1 88 ? -6.121 0.292 3.579 1.00 94.94 88 TYR A N 1
ATOM 710 C CA . TYR A 1 88 ? -5.290 -0.818 3.110 1.00 94.94 88 TYR A CA 1
ATOM 711 C C . TYR A 1 88 ? -5.152 -0.870 1.583 1.00 94.94 88 TYR A C 1
ATOM 713 O O . TYR A 1 88 ? -4.072 -1.194 1.092 1.00 94.94 88 TYR A O 1
ATOM 721 N N . VAL A 1 89 ? -6.198 -0.522 0.826 1.00 94.94 89 VAL A N 1
ATOM 722 C CA . VAL A 1 89 ? -6.115 -0.406 -0.641 1.00 94.94 89 VAL A CA 1
ATOM 723 C C . VAL A 1 89 ? -5.093 0.660 -1.039 1.00 94.94 89 VAL A C 1
ATOM 725 O O . VAL A 1 89 ? -4.223 0.393 -1.867 1.00 94.94 89 VAL A O 1
ATOM 728 N N . LEU A 1 90 ? -5.142 1.834 -0.407 1.00 95.88 90 LEU A N 1
ATOM 729 C CA . LEU A 1 90 ? -4.158 2.899 -0.630 1.00 95.88 90 LEU A CA 1
ATOM 730 C C . LEU A 1 90 ? -2.746 2.446 -0.237 1.00 95.88 90 LEU A C 1
ATOM 732 O O . LEU A 1 90 ? -1.782 2.731 -0.941 1.00 95.88 90 LEU A O 1
ATOM 736 N N . ALA A 1 91 ? -2.613 1.666 0.840 1.00 95.56 91 ALA A N 1
ATOM 737 C CA . ALA A 1 91 ? -1.324 1.115 1.249 1.00 95.56 91 ALA A CA 1
ATOM 738 C C . ALA A 1 91 ? -0.727 0.161 0.202 1.00 95.56 91 ALA A C 1
ATOM 740 O O . ALA A 1 91 ? 0.490 0.118 0.045 1.00 95.56 91 ALA A O 1
ATOM 741 N N . VAL A 1 92 ? -1.535 -0.587 -0.553 1.00 94.50 92 VAL A N 1
ATOM 742 C CA . VAL A 1 92 ? -1.012 -1.490 -1.594 1.00 94.50 92 VAL A CA 1
ATOM 743 C C . VAL A 1 92 ? -0.887 -0.851 -2.975 1.00 94.50 92 VAL A C 1
ATOM 745 O O . VAL A 1 92 ? -0.183 -1.404 -3.818 1.00 94.50 92 VAL A O 1
ATOM 748 N N . ALA A 1 93 ? -1.484 0.314 -3.223 1.00 95.44 93 ALA A N 1
ATOM 749 C CA . ALA A 1 93 ? -1.387 1.000 -4.512 1.00 95.44 93 ALA A CA 1
ATOM 750 C C . ALA A 1 93 ? 0.068 1.234 -4.997 1.00 95.44 93 ALA A C 1
ATOM 752 O O . ALA A 1 93 ? 0.346 0.924 -6.159 1.00 95.44 93 ALA A O 1
ATOM 753 N N . PRO A 1 94 ? 1.044 1.627 -4.147 1.00 96.06 94 PRO A N 1
ATOM 754 C CA . PRO A 1 94 ? 2.445 1.738 -4.565 1.00 96.06 94 PRO A CA 1
ATOM 755 C C . PRO A 1 94 ? 3.042 0.438 -5.130 1.00 96.06 94 PRO A C 1
ATOM 757 O O . PRO A 1 94 ? 3.832 0.489 -6.072 1.00 96.06 94 PRO A O 1
ATOM 760 N N . SER A 1 95 ? 2.637 -0.731 -4.623 1.00 94.25 95 SER A N 1
ATOM 761 C CA . SER A 1 95 ? 3.066 -2.032 -5.160 1.00 94.25 95 SER A CA 1
ATOM 762 C C . SER A 1 95 ? 2.492 -2.320 -6.554 1.00 94.25 95 SER A C 1
ATOM 764 O O . SER A 1 95 ? 3.169 -2.920 -7.389 1.00 94.25 95 SER A O 1
ATOM 766 N N . ILE A 1 96 ? 1.283 -1.827 -6.846 1.00 93.00 96 ILE A N 1
ATOM 767 C CA . ILE A 1 96 ? 0.680 -1.893 -8.184 1.00 93.00 96 ILE A CA 1
ATOM 768 C C . ILE A 1 96 ? 1.455 -0.979 -9.137 1.00 93.00 96 ILE A C 1
ATOM 770 O O . ILE A 1 96 ? 1.782 -1.380 -10.251 1.00 93.00 96 ILE A O 1
ATOM 774 N N . TYR A 1 97 ? 1.818 0.225 -8.691 1.00 93.88 97 TYR A N 1
ATOM 775 C CA . TYR A 1 97 ? 2.647 1.138 -9.478 1.00 93.88 97 TYR A CA 1
ATOM 776 C C . TYR A 1 97 ? 4.027 0.537 -9.769 1.00 93.88 97 TYR A C 1
ATOM 778 O O . TYR A 1 97 ? 4.483 0.584 -10.908 1.00 93.88 97 TYR A O 1
ATOM 786 N N . ALA A 1 98 ? 4.659 -0.100 -8.778 1.00 92.56 98 ALA A N 1
ATOM 787 C CA . ALA A 1 98 ? 5.905 -0.843 -8.962 1.00 92.56 98 ALA A CA 1
ATOM 788 C C . ALA A 1 98 ? 5.778 -1.969 -9.993 1.00 92.56 98 ALA A C 1
ATOM 790 O O . ALA A 1 98 ? 6.676 -2.128 -10.818 1.00 92.56 98 ALA A O 1
ATOM 791 N N . PHE A 1 99 ? 4.672 -2.715 -9.978 1.00 91.44 99 PHE A N 1
ATOM 792 C CA . PHE A 1 99 ? 4.401 -3.742 -10.981 1.00 91.44 99 PHE A CA 1
ATOM 793 C C . PHE A 1 99 ? 4.289 -3.156 -12.394 1.00 91.44 99 PHE A C 1
ATOM 795 O O . PHE A 1 99 ? 4.902 -3.659 -13.334 1.00 91.44 99 PHE A O 1
ATOM 802 N N . LEU A 1 100 ? 3.557 -2.052 -12.556 1.00 90.12 100 LEU A N 1
ATOM 803 C CA . LEU A 1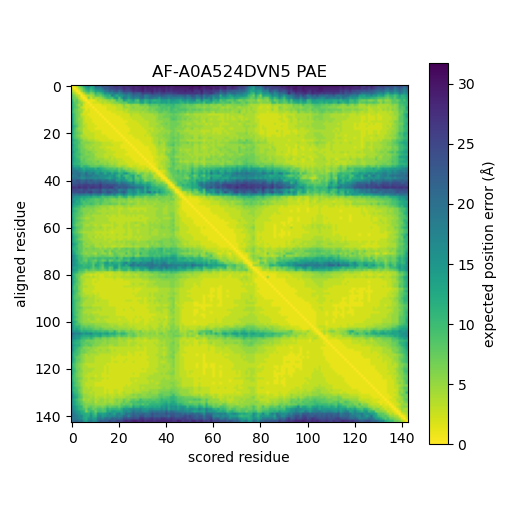 100 ? 3.435 -1.394 -13.857 1.00 90.12 100 LEU A CA 1
ATOM 804 C C . LEU A 1 100 ? 4.792 -0.876 -14.353 1.00 90.12 100 LEU A C 1
ATOM 806 O O . LEU A 1 100 ? 5.139 -1.089 -15.512 1.00 90.12 100 LEU A O 1
ATOM 810 N N . ILE A 1 101 ? 5.590 -0.260 -13.476 1.00 89.81 101 ILE A N 1
ATOM 811 C CA . ILE A 1 101 ? 6.951 0.180 -13.810 1.00 89.81 101 ILE A CA 1
ATOM 812 C C . ILE A 1 101 ? 7.822 -1.022 -14.199 1.00 89.81 101 ILE A C 1
ATOM 814 O O . ILE A 1 101 ? 8.553 -0.942 -15.181 1.00 89.81 101 ILE A O 1
ATOM 818 N N . SER A 1 102 ? 7.728 -2.154 -13.491 1.00 88.12 102 SER A N 1
ATOM 819 C CA . SER A 1 102 ? 8.585 -3.311 -13.767 1.00 88.12 102 SER A CA 1
ATOM 820 C C . SER A 1 102 ? 8.325 -3.970 -15.115 1.00 88.12 102 SER A C 1
ATOM 822 O O . SER A 1 102 ? 9.242 -4.565 -15.674 1.00 88.12 102 SER A O 1
ATOM 824 N N . VAL A 1 103 ? 7.093 -3.885 -15.620 1.00 86.81 103 VAL A N 1
ATOM 825 C CA . VAL A 1 103 ? 6.704 -4.430 -16.931 1.00 86.81 103 VAL A CA 1
ATOM 826 C C . VAL A 1 103 ? 6.986 -3.443 -18.064 1.00 86.81 103 VAL A C 1
ATOM 828 O O . VAL A 1 103 ? 7.249 -3.865 -19.189 1.00 86.81 103 VAL A O 1
ATOM 831 N N . LEU A 1 104 ? 6.917 -2.137 -17.794 1.00 84.94 104 LEU A N 1
ATOM 832 C CA . LEU A 1 104 ? 6.905 -1.114 -18.841 1.00 84.94 104 LEU A CA 1
ATOM 833 C C . LEU A 1 104 ? 8.228 -0.360 -18.997 1.00 84.94 104 LEU A C 1
ATOM 835 O O . LEU A 1 104 ? 8.493 0.126 -20.092 1.00 84.94 104 LEU A O 1
ATOM 839 N N . ASP A 1 105 ? 9.053 -0.245 -17.952 1.00 81.38 105 ASP A N 1
ATOM 840 C CA . ASP A 1 105 ? 10.252 0.601 -17.954 1.00 81.38 105 ASP A CA 1
ATOM 841 C C . ASP A 1 105 ? 11.464 -0.108 -17.343 1.00 81.38 105 ASP A C 1
ATOM 843 O O . ASP A 1 105 ? 11.571 -0.263 -16.129 1.00 81.38 105 ASP A O 1
ATOM 847 N N . SER A 1 106 ? 12.430 -0.483 -18.186 1.00 78.44 106 SER A N 1
ATOM 848 C CA . SER A 1 106 ? 13.671 -1.132 -17.752 1.00 78.44 106 SER A CA 1
ATOM 849 C C . SER A 1 106 ? 14.633 -0.191 -17.021 1.00 78.44 106 SER A C 1
ATOM 851 O O . SER A 1 106 ? 15.422 -0.654 -16.204 1.00 78.44 106 SER A O 1
ATOM 853 N N . PHE A 1 107 ? 14.602 1.117 -17.305 1.00 81.75 107 PHE A N 1
ATOM 854 C CA . PHE A 1 107 ? 15.552 2.079 -16.737 1.00 81.75 107 PHE A CA 1
ATOM 855 C C . PHE A 1 107 ? 15.188 2.425 -15.293 1.00 81.75 107 PHE A C 1
ATOM 857 O O . PHE A 1 107 ? 16.038 2.388 -14.405 1.00 81.75 107 PHE A O 1
ATOM 864 N N . MET A 1 108 ? 13.906 2.702 -15.045 1.00 84.94 108 MET A N 1
ATOM 865 C CA . MET A 1 108 ? 13.412 3.022 -13.702 1.00 84.94 108 MET A CA 1
ATOM 866 C C . MET A 1 108 ? 12.990 1.786 -12.902 1.00 84.94 108 MET A C 1
ATOM 868 O O . MET A 1 108 ? 12.613 1.936 -11.741 1.00 84.94 108 MET A O 1
ATOM 872 N N . ARG A 1 109 ? 13.083 0.575 -13.473 1.00 87.19 109 ARG A N 1
ATOM 873 C CA . ARG A 1 109 ? 12.618 -0.683 -12.867 1.00 87.19 109 ARG A CA 1
ATOM 874 C C . ARG A 1 109 ? 13.061 -0.853 -11.421 1.00 87.19 109 ARG A C 1
ATOM 876 O O . ARG A 1 109 ? 12.225 -0.932 -10.529 1.00 87.19 109 ARG A O 1
ATOM 883 N N . TYR A 1 110 ? 14.367 -0.898 -11.177 1.00 86.94 110 TYR A N 1
ATOM 884 C CA . TYR A 1 110 ? 14.899 -1.200 -9.847 1.00 86.94 110 TYR A CA 1
ATOM 885 C C . TYR A 1 110 ? 14.511 -0.140 -8.814 1.00 86.94 110 TYR A C 1
ATOM 887 O O . TYR A 1 110 ? 14.107 -0.480 -7.701 1.00 86.94 110 TYR A O 1
ATOM 895 N N . ALA A 1 111 ? 14.570 1.137 -9.197 1.00 89.06 111 ALA A N 1
ATOM 896 C CA . ALA A 1 111 ? 14.172 2.240 -8.332 1.00 89.06 111 ALA A CA 1
ATOM 897 C C . ALA A 1 111 ? 12.664 2.204 -8.040 1.00 89.06 111 ALA A C 1
ATOM 899 O O . ALA A 1 111 ? 12.269 2.218 -6.878 1.00 89.06 111 ALA A O 1
ATOM 900 N N . GLY A 1 112 ? 11.824 2.090 -9.070 1.00 90.69 112 GLY A N 1
ATOM 901 C CA . GLY A 1 112 ? 10.369 2.049 -8.940 1.00 90.69 112 GLY A CA 1
ATOM 902 C C . GLY A 1 112 ? 9.879 0.842 -8.144 1.00 90.69 112 GLY A C 1
ATOM 903 O O . GLY A 1 112 ? 9.022 0.995 -7.280 1.00 90.69 112 GLY A O 1
ATOM 904 N N . VAL A 1 113 ? 10.464 -0.339 -8.360 1.00 91.00 113 VAL A N 1
ATOM 905 C CA . VAL A 1 113 ? 10.133 -1.556 -7.604 1.00 91.00 113 VAL A CA 1
ATOM 906 C C . VAL A 1 113 ? 10.528 -1.427 -6.136 1.00 91.00 113 VAL A C 1
ATOM 908 O O . VAL A 1 113 ? 9.722 -1.725 -5.255 1.00 91.00 113 VAL A O 1
ATOM 911 N N . THR A 1 114 ? 11.738 -0.933 -5.861 1.00 92.25 114 THR A N 1
ATOM 912 C CA . THR A 1 114 ? 12.208 -0.719 -4.485 1.00 92.25 114 THR A CA 1
ATOM 913 C C . THR A 1 114 ? 11.328 0.296 -3.763 1.00 92.25 114 THR A C 1
ATOM 915 O O . THR A 1 114 ? 10.871 0.038 -2.651 1.00 92.25 114 THR A O 1
ATOM 918 N N . LEU A 1 115 ? 11.045 1.432 -4.403 1.00 94.56 115 LEU A N 1
ATOM 919 C CA . LEU A 1 115 ? 10.197 2.474 -3.832 1.00 94.56 115 LEU A CA 1
ATOM 920 C C . LEU A 1 115 ? 8.771 1.974 -3.611 1.00 94.56 115 LEU A C 1
ATOM 922 O O . LEU A 1 115 ? 8.244 2.169 -2.521 1.00 94.56 115 LEU A O 1
ATOM 926 N N . GLY A 1 116 ? 8.164 1.281 -4.576 1.00 94.62 116 GLY A N 1
ATOM 927 C CA . GLY A 1 116 ? 6.808 0.760 -4.411 1.00 94.62 116 GLY A CA 1
ATOM 928 C C . GLY A 1 116 ? 6.706 -0.255 -3.275 1.00 94.62 116 GLY A C 1
ATOM 929 O O . GLY A 1 116 ? 5.753 -0.197 -2.503 1.00 94.62 116 GLY A O 1
ATOM 930 N N . PHE A 1 117 ? 7.716 -1.114 -3.088 1.00 93.38 117 PHE A N 1
ATOM 931 C CA . PHE A 1 117 ? 7.772 -2.002 -1.925 1.00 93.38 117 PHE A CA 1
ATOM 932 C C . PHE A 1 117 ? 7.884 -1.221 -0.608 1.00 93.38 117 PHE A C 1
ATOM 934 O O . PHE A 1 117 ? 7.106 -1.458 0.315 1.00 93.38 117 PHE A O 1
ATOM 941 N N . VAL A 1 118 ? 8.817 -0.265 -0.524 1.00 95.25 118 VAL A N 1
ATOM 942 C CA . VAL A 1 118 ? 9.034 0.544 0.686 1.00 95.25 118 VAL A CA 1
ATOM 943 C C . VAL A 1 118 ? 7.784 1.342 1.044 1.00 95.25 118 VAL A C 1
ATOM 945 O O . VAL A 1 118 ? 7.316 1.263 2.177 1.00 95.25 118 VAL A O 1
ATOM 948 N N . PHE A 1 119 ? 7.214 2.078 0.090 1.00 96.31 119 PHE A N 1
ATOM 949 C CA . PHE A 1 119 ? 6.022 2.887 0.321 1.00 96.31 119 PHE A CA 1
ATOM 950 C C . PHE A 1 119 ? 4.821 2.026 0.693 1.00 96.31 119 PHE A C 1
ATOM 952 O O . PHE A 1 119 ? 4.097 2.383 1.621 1.00 96.31 119 PHE A O 1
ATOM 959 N N . SER A 1 120 ? 4.642 0.865 0.060 1.00 96.12 120 SER A N 1
ATOM 960 C CA . SER A 1 120 ? 3.559 -0.025 0.459 1.00 96.12 120 SER A CA 1
ATOM 961 C C . SER A 1 120 ? 3.743 -0.629 1.845 1.00 96.12 120 SER A C 1
ATOM 963 O O . SER A 1 120 ? 2.778 -0.714 2.603 1.00 96.12 120 SER A O 1
ATOM 965 N N . LEU A 1 121 ? 4.967 -1.005 2.218 1.00 94.75 121 LEU A N 1
ATOM 966 C CA . LEU A 1 121 ? 5.253 -1.518 3.555 1.00 94.75 121 LEU A CA 1
ATOM 967 C C . LEU A 1 121 ? 5.027 -0.442 4.626 1.00 94.75 121 LEU A C 1
ATOM 969 O O . LEU A 1 121 ? 4.385 -0.706 5.641 1.00 94.75 121 LEU A O 1
ATOM 973 N N . VAL A 1 122 ? 5.517 0.777 4.387 1.00 95.94 122 VAL A N 1
ATOM 974 C CA . VAL A 1 122 ? 5.312 1.921 5.285 1.00 95.94 122 VAL A CA 1
ATOM 975 C C . VAL A 1 122 ? 3.825 2.233 5.424 1.00 95.94 122 VAL A C 1
ATOM 977 O O . VAL A 1 122 ? 3.339 2.375 6.545 1.00 95.94 122 VAL A O 1
ATOM 980 N N . GLY A 1 123 ? 3.089 2.275 4.311 1.00 95.44 123 GLY A N 1
ATOM 981 C CA . GLY A 1 123 ? 1.642 2.480 4.312 1.00 95.44 123 GLY A CA 1
ATOM 982 C C . GLY A 1 123 ? 0.930 1.404 5.116 1.00 95.44 123 GLY A C 1
ATOM 983 O O . GLY A 1 123 ? 0.144 1.718 6.004 1.00 95.44 123 GLY A O 1
ATOM 984 N N . PHE A 1 124 ? 1.269 0.136 4.891 1.00 95.25 124 PHE A N 1
ATOM 985 C CA . PHE A 1 124 ? 0.671 -0.985 5.606 1.00 95.25 124 PHE A CA 1
ATOM 986 C C . PHE A 1 124 ? 0.891 -0.890 7.122 1.00 95.25 124 PHE A C 1
ATOM 988 O O . PHE A 1 124 ? -0.056 -1.024 7.901 1.00 95.25 124 PHE A O 1
ATOM 995 N N . ILE A 1 125 ? 2.129 -0.619 7.549 1.00 94.44 125 ILE A N 1
ATOM 996 C CA . ILE A 1 125 ? 2.474 -0.443 8.966 1.00 94.44 125 ILE A CA 1
ATOM 997 C C . ILE A 1 125 ? 1.691 0.730 9.562 1.00 94.44 125 ILE A C 1
ATOM 999 O O . ILE A 1 125 ? 1.131 0.603 10.651 1.00 94.44 125 ILE A O 1
ATOM 1003 N N . TYR A 1 126 ? 1.605 1.848 8.842 1.00 94.25 126 TYR A N 1
ATOM 1004 C CA . TYR A 1 126 ? 0.884 3.030 9.301 1.00 94.25 126 TYR A CA 1
ATOM 1005 C C . TYR A 1 126 ? -0.616 2.764 9.494 1.00 94.25 126 TYR A C 1
ATOM 1007 O O . TYR A 1 126 ? -1.184 3.141 10.524 1.00 94.25 126 TYR A O 1
ATOM 1015 N N . VAL A 1 127 ? -1.255 2.070 8.546 1.00 94.69 127 VAL A N 1
ATOM 1016 C CA . VAL A 1 127 ? -2.668 1.669 8.650 1.00 94.69 127 VAL A CA 1
ATOM 1017 C C . VAL A 1 127 ? -2.879 0.746 9.846 1.00 94.69 127 VAL A C 1
ATOM 1019 O O . VAL A 1 127 ? -3.783 0.976 10.646 1.00 94.69 127 VAL A O 1
ATOM 1022 N N . ARG A 1 128 ? -2.014 -0.259 10.013 1.00 92.75 128 ARG A N 1
ATOM 1023 C CA . ARG A 1 128 ? -2.083 -1.212 11.127 1.00 92.75 128 ARG A CA 1
ATOM 1024 C C . ARG A 1 128 ? -2.017 -0.517 12.487 1.00 92.75 128 ARG A C 1
ATOM 1026 O O . ARG A 1 128 ? -2.840 -0.806 13.354 1.00 92.75 128 ARG A O 1
ATOM 1033 N N . ILE A 1 129 ? -1.048 0.381 12.672 1.00 92.19 129 ILE A N 1
ATOM 1034 C CA . ILE A 1 129 ? -0.893 1.142 13.919 1.00 92.19 129 ILE A CA 1
ATOM 1035 C C . ILE A 1 129 ? -2.144 1.991 14.159 1.00 92.19 129 ILE A C 1
ATOM 1037 O O . ILE A 1 129 ? -2.752 1.885 15.218 1.00 92.19 129 ILE A O 1
ATOM 1041 N N . SER A 1 130 ? -2.588 2.738 13.145 1.00 90.62 130 SER A N 1
ATOM 1042 C CA . SER A 1 130 ? -3.751 3.629 13.254 1.00 90.62 130 SER A CA 1
ATOM 1043 C C . SER A 1 130 ? -5.040 2.884 13.622 1.00 90.62 130 SER A C 1
ATOM 1045 O O . SER A 1 130 ? -5.815 3.357 14.446 1.00 90.62 130 SER A O 1
ATOM 1047 N N . LEU A 1 131 ? -5.273 1.704 13.038 1.00 89.88 131 LEU A N 1
ATOM 1048 C CA . LEU A 1 131 ? -6.445 0.883 13.354 1.00 89.88 131 LEU A CA 1
ATOM 1049 C C . LEU A 1 131 ? -6.352 0.244 14.740 1.00 89.88 131 LEU A C 1
ATOM 1051 O O . LEU A 1 131 ? -7.366 0.129 15.422 1.00 89.88 131 LEU A O 1
ATOM 1055 N N . SER A 1 132 ? -5.151 -0.153 15.165 1.00 86.88 132 SER A N 1
ATOM 1056 C CA . SER A 1 132 ? -4.934 -0.711 16.506 1.00 86.88 132 SER A CA 1
ATOM 1057 C C . SER A 1 132 ? -5.210 0.335 17.587 1.00 86.88 132 SER A C 1
ATOM 1059 O O . SER A 1 132 ? -5.902 0.035 18.555 1.00 86.88 132 SER A O 1
ATOM 1061 N N . GLU A 1 133 ? -4.733 1.569 17.384 1.00 85.94 133 GLU A N 1
ATOM 1062 C CA . GLU A 1 133 ? -5.025 2.718 18.252 1.00 85.94 133 GLU A CA 1
ATOM 1063 C C . GLU A 1 133 ? -6.535 2.978 18.343 1.00 85.94 133 GLU A C 1
ATOM 1065 O O . GLU A 1 133 ? -7.074 3.106 19.440 1.00 85.94 133 GLU A O 1
ATOM 1070 N N . GLN A 1 134 ? -7.237 2.996 17.203 1.00 83.38 134 GLN A N 1
ATOM 1071 C CA . GLN A 1 134 ? -8.678 3.258 17.177 1.00 83.38 134 GLN A CA 1
ATOM 1072 C C . GLN A 1 134 ? -9.480 2.169 17.902 1.00 83.38 134 GLN A C 1
ATOM 1074 O O . GLN A 1 134 ? -10.359 2.486 18.700 1.00 83.38 134 GLN A O 1
ATOM 1079 N N . ILE A 1 135 ? -9.166 0.891 17.658 1.00 79.50 135 ILE A N 1
ATOM 1080 C CA . ILE A 1 135 ? -9.865 -0.236 18.293 1.00 79.50 135 ILE A CA 1
ATOM 1081 C C . ILE A 1 135 ? -9.629 -0.228 19.812 1.00 79.50 135 ILE A C 1
ATOM 1083 O O . ILE A 1 135 ? -10.578 -0.376 20.582 1.00 79.50 135 ILE A O 1
ATOM 1087 N N . GLN A 1 136 ? -8.395 0.019 20.257 1.00 77.75 136 GLN A N 1
ATOM 1088 C CA . GLN A 1 136 ? -8.078 0.097 21.684 1.00 77.75 136 GLN A CA 1
ATOM 1089 C C . GLN A 1 136 ? -8.796 1.269 22.378 1.00 77.75 136 GLN A C 1
ATOM 1091 O O . GLN A 1 136 ? -9.293 1.118 23.493 1.00 77.75 136 GLN A O 1
ATOM 1096 N N . ASN A 1 137 ? -8.892 2.427 21.719 1.00 75.00 137 ASN A N 1
ATOM 1097 C CA . ASN A 1 137 ? -9.609 3.584 22.259 1.00 75.00 137 ASN A CA 1
ATOM 1098 C C . ASN A 1 137 ? -11.122 3.337 22.363 1.00 75.00 137 ASN A C 1
ATOM 1100 O O . ASN A 1 137 ? -11.745 3.787 23.328 1.00 75.00 137 ASN A O 1
ATOM 1104 N N . SER A 1 138 ? -11.714 2.594 21.421 1.00 67.88 138 SER A N 1
ATOM 1105 C CA . SER A 1 138 ? -13.125 2.202 21.526 1.00 67.88 138 SER A CA 1
ATOM 1106 C C . SER A 1 138 ? -13.386 1.253 22.702 1.00 67.88 138 SER A C 1
ATOM 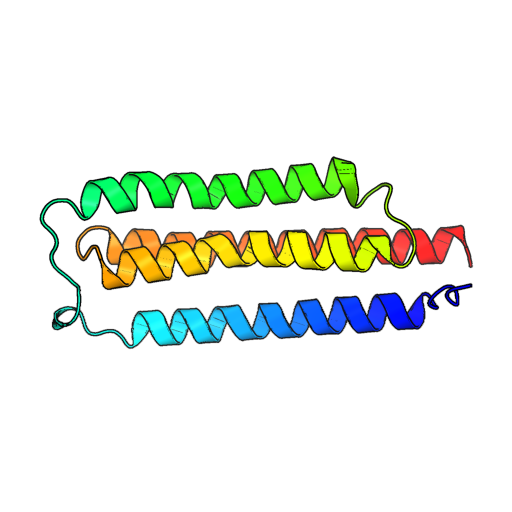1108 O O . SER A 1 138 ? -14.348 1.469 23.434 1.00 67.88 138 SER A O 1
ATOM 1110 N N . GLU A 1 139 ? -12.494 0.289 22.960 1.00 63.94 139 GLU A N 1
ATOM 1111 C CA . GLU A 1 139 ? -12.632 -0.663 24.078 1.00 63.94 139 GLU A CA 1
ATOM 1112 C C . GLU A 1 139 ? -12.579 0.029 25.456 1.00 63.94 139 GLU A C 1
ATOM 1114 O O . GLU A 1 139 ? -13.282 -0.376 26.376 1.00 63.94 139 GLU A O 1
ATOM 1119 N N . LEU A 1 140 ? -11.781 1.095 25.605 1.00 60.44 140 LEU A N 1
ATOM 1120 C CA . LEU A 1 140 ? -11.649 1.856 26.860 1.00 60.44 140 LEU A CA 1
ATOM 1121 C C . LEU A 1 140 ? -12.807 2.828 27.132 1.00 60.44 140 LEU A C 1
ATOM 1123 O O . LEU A 1 140 ? -12.991 3.250 28.271 1.00 60.44 140 LEU A O 1
ATOM 1127 N N . THR A 1 141 ? -13.541 3.236 26.096 1.00 56.84 141 THR A N 1
ATOM 1128 C CA . THR A 1 141 ? -14.603 4.251 26.214 1.00 56.84 141 THR A CA 1
ATOM 1129 C C . THR A 1 141 ? -15.974 3.620 26.482 1.00 56.84 141 THR A C 1
ATOM 1131 O O . THR A 1 141 ? -16.836 4.265 27.079 1.00 56.84 141 THR A O 1
ATOM 1134 N N . TYR A 1 142 ? -16.175 2.363 26.072 1.00 50.88 142 TYR A N 1
ATOM 1135 C CA . TYR A 1 142 ? -17.461 1.658 26.152 1.00 50.88 142 TYR A CA 1
ATOM 1136 C C . TYR A 1 142 ? -17.446 0.378 27.017 1.00 50.88 142 TYR A C 1
ATOM 1138 O O . TYR A 1 142 ? -18.495 -0.257 27.154 1.00 50.88 142 TYR A O 1
ATOM 1146 N N . GLY A 1 143 ? -16.297 0.007 27.600 1.00 45.28 143 GLY A N 1
ATOM 1147 C CA . GLY A 1 143 ? -16.147 -1.086 28.576 1.00 45.28 143 GLY A CA 1
ATOM 1148 C C . GLY A 1 143 ? -16.201 -0.610 30.022 1.00 45.28 143 GLY A C 1
ATOM 1149 O O . GLY A 1 143 ? -16.888 -1.281 30.826 1.00 45.28 143 GLY A O 1
#

Nearest PDB structures (foldseek):
  8dt0-assembly1_A  TM=4.674E-01  e=2.177E+00  synthetic construct
  8dt0-assembly2_B  TM=4.278E-01  e=3.830E+00  synthetic construct